Protein AF-A0A150NP92-F1 (afdb_monomer_lite)

Secondary structure (DSSP, 8-state):
-PPPHHHHHHHHHHHHHHHHHT----EEEEEEETTEEEEEETTEEEEEE-TTTS-HHHHHHHHHHHHHHTSPP-

Sequence (74 aa):
MIFEAEEVITLLTSVLKTSSASRTSLSSRHQFAPGATVLYKGDKMVLNLDRSRVPTECIEKIEAILKELEKPAP

Foldseek 3Di:
DDDDPVNVVVVVVVVVVVVVVVVPPQWDWDDPDVQWIWTGDPVDIDTGHDPVGDDPVVVVVVVVVVVVPVPPDD

Radius of gyration: 23.26 Å; chains: 1; bounding box: 35×21×70 Å

Organism: Streptococcus mitis (NCBI:txid28037)

Structure (mmCIF, N/CA/C/O backbone):
data_AF-A0A150NP92-F1
#
_entry.id   AF-A0A150NP92-F1
#
loop_
_atom_site.group_PDB
_atom_site.id
_atom_site.type_symbol
_atom_site.label_atom_id
_atom_site.label_alt_id
_atom_site.label_comp_id
_atom_site.label_asym_id
_atom_site.label_entity_id
_atom_site.label_seq_id
_atom_site.pdbx_PDB_ins_code
_atom_site.Cartn_x
_atom_site.Cartn_y
_atom_site.Cartn_z
_atom_site.occupancy
_atom_site.B_iso_or_equiv
_atom_site.auth_seq_id
_atom_site.auth_comp_id
_atom_site.auth_asym_id
_atom_site.auth_atom_id
_atom_site.pdbx_PDB_model_num
ATOM 1 N N . MET A 1 1 ? -12.903 -9.936 55.107 1.00 52.00 1 MET A N 1
ATOM 2 C CA . MET A 1 1 ? -11.720 -9.962 54.226 1.00 52.00 1 MET A CA 1
ATOM 3 C C . MET A 1 1 ? -11.515 -8.526 53.770 1.00 52.00 1 MET A C 1
ATOM 5 O O . MET A 1 1 ? -12.349 -8.026 53.029 1.00 52.00 1 MET A O 1
ATOM 9 N N . ILE A 1 2 ? -10.548 -7.821 54.355 1.00 62.84 2 ILE A N 1
ATOM 10 C CA . ILE A 1 2 ? -10.210 -6.439 53.989 1.00 62.84 2 ILE A CA 1
ATOM 11 C C . ILE A 1 2 ? -8.932 -6.574 53.169 1.00 62.84 2 ILE A C 1
ATOM 13 O O . ILE A 1 2 ? -7.960 -7.112 53.687 1.00 62.84 2 ILE A O 1
ATOM 17 N N . PHE A 1 3 ? -8.973 -6.206 51.891 1.00 56.44 3 PHE A N 1
ATOM 18 C CA . PHE A 1 3 ? -7.766 -6.170 51.069 1.00 56.44 3 P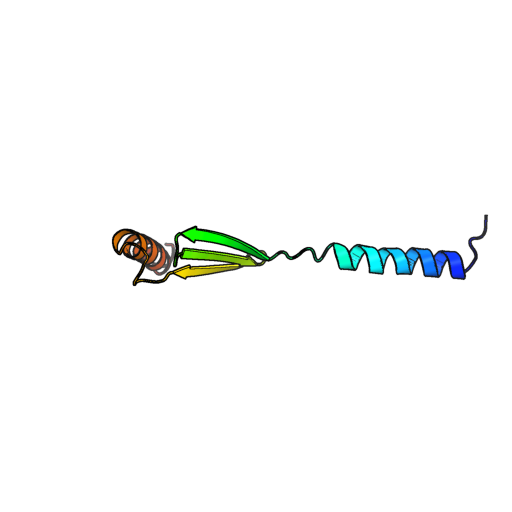HE A CA 1
ATOM 19 C C . PHE A 1 3 ? -6.890 -5.007 51.536 1.00 56.44 3 PHE A C 1
ATOM 21 O O . PHE A 1 3 ? -7.400 -3.903 51.754 1.00 56.44 3 PHE A O 1
ATOM 28 N N . GLU A 1 4 ? -5.593 -5.254 51.699 1.00 79.31 4 GLU A N 1
ATOM 29 C CA . GLU A 1 4 ? -4.617 -4.208 52.005 1.00 79.31 4 GLU A CA 1
ATOM 30 C C . GLU A 1 4 ? -4.526 -3.242 50.812 1.00 79.31 4 GLU A C 1
ATOM 32 O O . GLU A 1 4 ? -4.640 -3.645 49.650 1.00 79.31 4 GLU A O 1
ATOM 37 N N . ALA A 1 5 ? -4.329 -1.947 51.076 1.00 78.25 5 ALA A N 1
ATOM 38 C CA . ALA A 1 5 ? -4.334 -0.920 50.028 1.00 78.25 5 ALA A CA 1
ATOM 39 C C . ALA A 1 5 ? -3.308 -1.209 48.913 1.00 78.25 5 ALA A C 1
ATOM 41 O O . ALA A 1 5 ? -3.585 -0.981 47.735 1.00 78.25 5 ALA A O 1
ATOM 42 N N . GLU A 1 6 ? -2.165 -1.789 49.274 1.00 75.31 6 GLU A N 1
ATOM 43 C CA . GLU A 1 6 ? -1.107 -2.207 48.349 1.00 75.31 6 GLU A CA 1
ATOM 44 C C . GLU A 1 6 ? -1.549 -3.323 47.388 1.00 75.31 6 GLU A C 1
ATOM 46 O O . GLU A 1 6 ? -1.187 -3.316 46.207 1.00 75.31 6 GLU A O 1
ATOM 51 N N . GLU A 1 7 ? -2.392 -4.256 47.840 1.00 78.12 7 GLU A N 1
ATOM 52 C CA . GLU A 1 7 ? -2.933 -5.320 46.987 1.00 78.12 7 GLU A CA 1
ATOM 53 C C . GLU A 1 7 ? -3.916 -4.751 45.959 1.00 78.12 7 GLU A C 1
ATOM 55 O O . GLU A 1 7 ? -3.890 -5.134 44.787 1.00 78.12 7 GLU A O 1
ATOM 60 N N . VAL A 1 8 ? -4.732 -3.774 46.369 1.00 80.31 8 VAL A N 1
ATOM 61 C CA . VAL A 1 8 ? -5.676 -3.078 45.481 1.00 80.31 8 VAL A CA 1
ATOM 62 C C . VAL A 1 8 ? -4.929 -2.257 44.428 1.00 80.31 8 VAL A C 1
ATOM 64 O O . VAL A 1 8 ? -5.256 -2.330 43.240 1.00 80.31 8 VAL A O 1
ATOM 67 N N . ILE A 1 9 ? -3.894 -1.515 44.835 1.00 81.31 9 ILE A N 1
ATOM 68 C CA . ILE A 1 9 ? -3.047 -0.727 43.927 1.00 81.31 9 ILE A CA 1
ATOM 69 C C . ILE A 1 9 ? -2.341 -1.647 42.928 1.00 81.31 9 ILE A C 1
ATOM 71 O O . ILE A 1 9 ? -2.329 -1.364 41.726 1.00 81.31 9 ILE A O 1
ATOM 75 N N . THR A 1 10 ? -1.799 -2.773 43.394 1.00 81.25 10 THR A N 1
ATOM 76 C CA . THR A 1 10 ? -1.120 -3.755 42.541 1.00 81.25 10 THR A CA 1
ATOM 77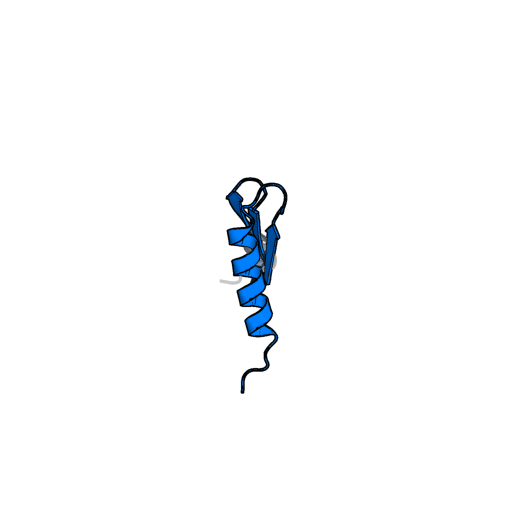 C C . THR A 1 10 ? -2.080 -4.366 41.525 1.00 81.25 10 THR A C 1
ATOM 79 O O . THR A 1 10 ? -1.748 -4.439 40.339 1.00 81.25 10 THR A O 1
ATOM 82 N N . LEU A 1 11 ? -3.293 -4.731 41.951 1.00 79.81 11 LEU A N 1
ATOM 83 C CA . LEU A 1 11 ? -4.322 -5.285 41.075 1.00 79.81 11 LEU A CA 1
ATOM 84 C C . LEU A 1 11 ? -4.740 -4.276 39.994 1.00 79.81 11 LEU A C 1
ATOM 86 O O . LEU A 1 11 ? -4.695 -4.600 38.807 1.00 79.81 11 LEU A O 1
ATOM 90 N N . LEU A 1 12 ? -5.061 -3.034 40.370 1.00 80.56 12 LEU A N 1
ATOM 91 C CA . LEU A 1 12 ? -5.453 -1.981 39.423 1.00 80.56 12 LEU A CA 1
ATOM 92 C C . LEU A 1 12 ? -4.317 -1.627 38.451 1.00 80.56 12 LEU A C 1
ATOM 94 O O . LEU A 1 12 ? -4.540 -1.467 37.249 1.00 80.56 12 LEU A O 1
ATOM 98 N N . THR A 1 13 ? -3.079 -1.577 38.944 1.00 79.69 13 THR A N 1
ATOM 99 C CA . THR A 1 13 ? -1.894 -1.318 38.114 1.00 79.69 13 THR A CA 1
ATOM 100 C C . THR A 1 13 ? -1.601 -2.484 37.167 1.00 79.69 13 THR A C 1
ATOM 102 O O . THR A 1 13 ? -1.144 -2.267 36.043 1.00 79.69 13 THR A O 1
ATOM 105 N N . SER A 1 14 ? -1.885 -3.725 37.576 1.00 73.62 14 SER A N 1
ATOM 106 C CA . SER A 1 14 ? -1.717 -4.904 36.721 1.00 73.62 14 SER A CA 1
ATOM 107 C C . SER A 1 14 ? -2.629 -4.853 35.491 1.00 73.62 14 SER A C 1
ATOM 109 O O . SER A 1 14 ? -2.158 -5.134 34.391 1.00 73.62 14 SER A O 1
ATOM 111 N N . VAL A 1 15 ? -3.866 -4.359 35.645 1.00 72.62 15 VAL A N 1
ATOM 112 C CA . VAL A 1 15 ? -4.830 -4.179 34.545 1.00 72.62 15 VAL A CA 1
ATOM 113 C C . VAL A 1 15 ? -4.326 -3.165 33.516 1.00 72.62 15 VAL A C 1
ATOM 115 O O . VAL A 1 15 ? -4.475 -3.381 32.314 1.00 72.62 15 VAL A O 1
ATOM 118 N N . LEU A 1 16 ? -3.660 -2.089 33.952 1.00 68.75 16 LEU A N 1
ATOM 119 C CA . LEU A 1 16 ? -3.035 -1.113 33.048 1.00 68.75 16 LEU A CA 1
ATOM 120 C C . LEU A 1 16 ? -1.828 -1.707 32.301 1.00 68.75 16 LEU A C 1
ATOM 122 O O . LEU A 1 16 ? -1.635 -1.432 31.114 1.00 68.75 16 LEU A O 1
ATOM 126 N N . LYS A 1 17 ? -1.038 -2.564 32.964 1.00 64.44 17 LYS A N 1
ATOM 127 C CA . LYS A 1 17 ? 0.100 -3.268 32.346 1.00 64.44 17 LYS A CA 1
ATOM 128 C C . LYS A 1 17 ? -0.360 -4.300 31.310 1.00 64.44 17 LYS A C 1
ATOM 130 O O . LYS A 1 17 ? 0.232 -4.375 30.236 1.00 64.44 17 LYS A O 1
ATOM 135 N N . THR A 1 18 ? -1.439 -5.036 31.575 1.00 55.91 18 THR A N 1
ATOM 136 C CA . THR A 1 18 ? -2.034 -5.982 30.614 1.00 55.91 18 THR A CA 1
ATOM 137 C C . THR A 1 18 ? -2.824 -5.282 29.507 1.00 55.91 18 THR A C 1
ATOM 139 O O . THR 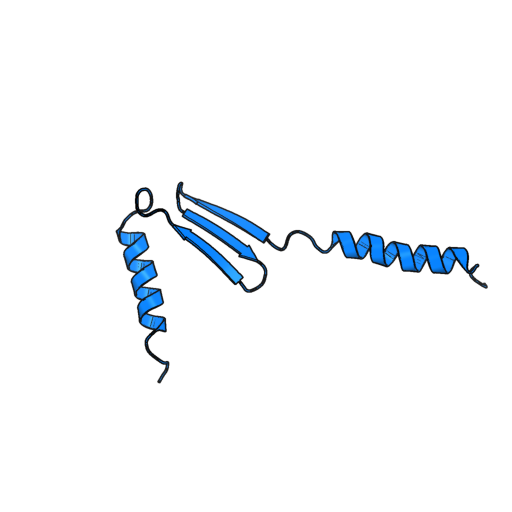A 1 18 ? -2.796 -5.732 28.365 1.00 55.91 18 THR A O 1
ATOM 142 N N . SER A 1 19 ? -3.463 -4.139 29.791 1.00 52.91 19 SER A N 1
ATOM 143 C CA . SER A 1 19 ? -4.159 -3.322 28.783 1.00 52.91 19 SER A CA 1
ATOM 144 C C . SER A 1 19 ? -3.197 -2.666 27.785 1.00 52.91 19 SER A C 1
ATOM 146 O O . SER A 1 19 ? -3.584 -2.394 26.651 1.00 52.91 19 SER A O 1
ATOM 148 N N . SER A 1 20 ? -1.937 -2.438 28.167 1.00 51.19 20 SER A N 1
ATOM 149 C CA . SER A 1 20 ? -0.900 -1.955 27.246 1.00 51.19 20 SER A CA 1
ATOM 150 C C . SER A 1 20 ? -0.526 -3.011 26.195 1.00 51.19 20 SER A C 1
ATOM 152 O O . SER A 1 20 ? -0.282 -2.677 25.036 1.00 51.19 20 SER A O 1
ATOM 154 N N . ALA A 1 21 ? -0.569 -4.297 26.563 1.00 49.88 21 ALA A N 1
ATOM 155 C CA . ALA A 1 21 ? -0.270 -5.404 25.655 1.00 49.88 21 ALA A CA 1
ATOM 156 C C . ALA A 1 21 ? -1.389 -5.670 24.627 1.00 49.88 21 ALA A C 1
ATOM 158 O O . ALA A 1 21 ? -1.118 -6.259 23.583 1.00 49.88 21 ALA A O 1
ATOM 159 N N . SER A 1 22 ? -2.620 -5.194 24.870 1.00 48.62 22 SER A N 1
ATOM 160 C CA . SER A 1 22 ? -3.727 -5.265 23.902 1.00 48.62 22 SER A CA 1
ATOM 161 C C . SER A 1 22 ? -3.791 -4.081 22.934 1.00 48.62 22 SER A C 1
ATOM 163 O O . SER A 1 22 ? -4.613 -4.093 22.020 1.00 48.62 22 SER A O 1
ATOM 165 N N . ARG A 1 23 ? -2.864 -3.112 23.010 1.00 49.78 23 ARG A N 1
ATOM 166 C CA . ARG A 1 23 ? -2.453 -2.369 21.804 1.00 49.78 23 ARG A CA 1
ATOM 167 C C . ARG A 1 23 ? -1.534 -3.252 20.961 1.00 49.78 23 ARG A C 1
ATOM 169 O O . ARG A 1 23 ? -0.471 -2.831 20.510 1.00 49.78 23 ARG A O 1
ATOM 176 N N . THR A 1 24 ? -1.954 -4.496 20.745 1.00 49.50 24 THR A N 1
ATOM 177 C CA . THR A 1 24 ? -1.455 -5.330 19.668 1.00 49.50 24 THR A CA 1
ATOM 178 C C . THR A 1 24 ? -1.539 -4.477 18.422 1.00 49.50 24 THR A C 1
ATOM 180 O O . THR A 1 24 ? -2.618 -3.989 18.094 1.00 49.50 24 THR A O 1
ATOM 183 N N . SER A 1 25 ? -0.393 -4.237 17.797 1.00 55.97 25 SER A N 1
ATOM 184 C CA . SER A 1 25 ? -0.246 -3.714 16.446 1.00 55.97 25 SER A CA 1
ATOM 185 C C . SER A 1 25 ? -1.496 -3.998 15.594 1.00 55.97 25 SER A C 1
ATOM 187 O O . SER A 1 25 ? -1.592 -5.033 14.941 1.00 55.97 25 SER A O 1
ATOM 189 N N . LEU A 1 26 ? -2.445 -3.054 15.547 1.00 55.75 26 LEU A N 1
ATOM 190 C CA . LEU A 1 26 ? -3.571 -3.091 14.603 1.00 55.75 26 LEU A CA 1
ATOM 191 C C . LEU A 1 26 ? -3.078 -2.815 13.175 1.00 55.75 26 LEU A C 1
ATOM 193 O O . LEU A 1 26 ? -3.874 -2.600 12.263 1.00 55.75 26 LEU A O 1
ATOM 197 N N . SER A 1 27 ? -1.753 -2.772 12.992 1.00 60.56 27 SER A N 1
ATOM 198 C CA . SER A 1 27 ? -1.116 -2.680 11.706 1.00 60.56 27 SER A CA 1
ATOM 199 C C . SER A 1 27 ? -0.817 -4.057 11.135 1.00 60.56 27 SER A C 1
ATOM 201 O O . SER A 1 27 ? 0.218 -4.645 11.443 1.00 60.56 27 SER A O 1
ATOM 203 N N . SER A 1 28 ? -1.711 -4.564 10.290 1.00 79.38 28 SER A N 1
ATOM 204 C CA . SER A 1 28 ? -1.432 -5.759 9.490 1.00 79.38 28 SER A CA 1
ATOM 205 C C . SER A 1 28 ? -0.806 -5.323 8.174 1.00 79.38 28 SER A C 1
ATOM 207 O O . SER A 1 28 ? -1.437 -4.614 7.388 1.00 79.38 28 SER A O 1
ATOM 209 N N . ARG A 1 29 ? 0.452 -5.711 7.946 1.00 86.19 29 ARG A N 1
ATOM 210 C CA . ARG A 1 29 ? 1.121 -5.516 6.658 1.00 86.19 29 ARG A CA 1
ATOM 211 C C . ARG A 1 29 ? 1.042 -6.805 5.857 1.00 86.19 29 ARG A C 1
ATOM 213 O O . ARG A 1 29 ? 1.444 -7.852 6.353 1.00 86.19 29 ARG A O 1
ATOM 220 N N . HIS A 1 30 ? 0.585 -6.708 4.617 1.00 89.50 30 HIS A N 1
ATOM 221 C CA . HIS A 1 30 ? 0.554 -7.830 3.692 1.00 89.50 30 HIS A CA 1
ATOM 222 C C . HIS A 1 30 ? 1.201 -7.439 2.363 1.00 89.50 30 HIS A C 1
ATOM 224 O O . HIS A 1 30 ? 1.008 -6.330 1.863 1.00 89.50 30 HIS A O 1
ATOM 230 N N . GLN A 1 31 ? 2.004 -8.343 1.810 1.00 91.81 31 GLN A N 1
ATOM 231 C CA . GLN A 1 31 ? 2.633 -8.184 0.507 1.00 91.81 31 GLN A CA 1
ATOM 232 C C . GLN A 1 31 ? 2.024 -9.208 -0.444 1.00 91.81 31 GLN A C 1
ATOM 234 O O . GLN A 1 31 ? 2.240 -10.403 -0.273 1.00 91.81 31 GLN A O 1
ATOM 239 N N . PHE A 1 32 ? 1.290 -8.726 -1.443 1.00 88.50 32 PHE A N 1
ATOM 240 C CA . PHE A 1 32 ? 0.679 -9.580 -2.463 1.00 88.50 32 PHE A CA 1
ATOM 241 C C . PHE A 1 32 ? 1.693 -9.962 -3.543 1.00 88.50 32 PHE A C 1
ATOM 243 O O . PHE A 1 32 ? 1.722 -11.095 -4.010 1.00 88.50 32 PHE A O 1
ATOM 250 N N . ALA A 1 33 ? 2.542 -9.005 -3.928 1.00 88.88 33 ALA A N 1
ATOM 251 C CA . ALA A 1 33 ? 3.601 -9.180 -4.914 1.00 88.88 33 ALA A CA 1
ATOM 252 C C . ALA A 1 33 ? 4.748 -8.184 -4.651 1.00 88.88 33 ALA A C 1
ATOM 254 O O . ALA A 1 33 ? 4.577 -7.208 -3.910 1.00 88.88 33 ALA A O 1
ATOM 255 N N . PRO A 1 34 ? 5.943 -8.378 -5.233 1.00 88.38 34 PRO A N 1
ATOM 256 C CA . PRO A 1 34 ? 6.987 -7.355 -5.240 1.00 88.38 34 PRO A CA 1
ATOM 257 C C . PRO A 1 34 ? 6.460 -6.038 -5.827 1.00 88.38 34 PRO A C 1
ATOM 259 O O . PRO A 1 34 ? 6.051 -5.987 -6.979 1.00 88.38 34 PRO A O 1
ATOM 262 N N . GLY A 1 35 ? 6.445 -4.973 -5.021 1.00 88.12 35 GLY A N 1
ATOM 263 C CA . GLY A 1 35 ? 5.868 -3.685 -5.424 1.00 88.12 35 GLY A CA 1
ATOM 264 C C . GLY A 1 35 ? 4.366 -3.524 -5.155 1.00 88.12 35 GLY A C 1
ATOM 265 O O . GLY A 1 35 ? 3.845 -2.448 -5.413 1.00 88.12 35 GLY A O 1
ATOM 266 N N . ALA A 1 36 ? 3.677 -4.525 -4.594 1.00 91.94 36 ALA A N 1
ATOM 267 C CA . ALA A 1 36 ? 2.279 -4.425 -4.166 1.00 91.94 36 ALA A CA 1
ATOM 268 C C . ALA A 1 36 ? 2.145 -4.803 -2.685 1.00 91.94 36 ALA A C 1
ATOM 270 O O . ALA A 1 36 ? 2.170 -5.981 -2.312 1.00 91.94 36 ALA A O 1
ATOM 271 N N . THR A 1 37 ? 2.009 -3.790 -1.829 1.00 92.50 37 THR A N 1
ATOM 272 C CA . THR A 1 37 ? 1.885 -3.979 -0.376 1.00 92.50 37 THR A CA 1
ATOM 273 C C . THR A 1 37 ? 0.706 -3.200 0.176 1.00 92.50 37 THR A C 1
ATOM 275 O O . THR A 1 37 ? 0.416 -2.096 -0.275 1.00 92.50 37 THR A O 1
ATOM 278 N N . VAL A 1 38 ? 0.048 -3.763 1.182 1.00 93.06 38 VAL A N 1
ATOM 279 C CA . VAL A 1 38 ? -1.026 -3.109 1.923 1.00 93.06 38 VAL A CA 1
ATOM 280 C C . VAL A 1 38 ? -0.670 -3.050 3.399 1.00 93.06 38 VAL A C 1
ATOM 282 O O . VAL A 1 38 ? -0.068 -3.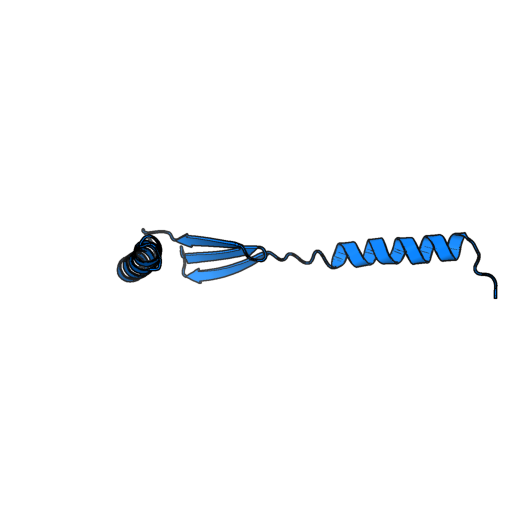969 3.961 1.00 93.06 38 VAL A O 1
ATOM 285 N N . LEU A 1 39 ? -1.035 -1.942 4.027 1.00 92.44 39 LEU A N 1
ATOM 286 C CA . LEU A 1 39 ? -0.935 -1.728 5.457 1.00 92.44 39 LEU A CA 1
ATOM 287 C C . LEU A 1 39 ? -2.312 -1.333 5.980 1.00 92.44 39 LEU A C 1
ATOM 289 O O . LEU A 1 39 ? -2.757 -0.204 5.778 1.00 92.44 39 LEU A O 1
ATOM 293 N N . TYR A 1 40 ? -2.967 -2.259 6.664 1.00 89.31 40 TYR A N 1
ATOM 294 C CA . TYR A 1 40 ? -4.198 -1.985 7.399 1.00 89.31 40 TYR A CA 1
ATOM 295 C C . TYR A 1 40 ? -3.845 -1.291 8.706 1.00 89.31 40 TYR A C 1
ATOM 297 O O . TYR A 1 40 ? -2.835 -1.635 9.299 1.00 89.31 40 TYR A O 1
ATOM 305 N N . LYS A 1 41 ? -4.620 -0.301 9.138 1.00 87.94 41 LYS A N 1
ATOM 306 C CA . LYS A 1 41 ? -4.485 0.435 10.402 1.00 87.94 41 LYS A CA 1
ATOM 307 C C . LYS A 1 41 ? -5.892 0.779 10.895 1.00 87.94 41 LYS A C 1
ATOM 309 O O . LYS A 1 41 ? -6.389 1.873 10.624 1.00 87.94 41 LYS A O 1
ATOM 314 N N . GLY A 1 42 ? -6.531 -0.159 11.595 1.00 84.31 42 GLY A N 1
ATOM 315 C CA . GLY A 1 42 ? -7.962 -0.048 11.913 1.00 84.31 42 GLY A CA 1
ATOM 316 C C . GLY A 1 42 ? -8.788 0.075 10.628 1.00 84.31 42 GLY A C 1
ATOM 317 O O . GLY A 1 42 ? -8.551 -0.679 9.688 1.00 84.31 42 GLY A O 1
ATOM 318 N N . ASP A 1 43 ? -9.662 1.082 10.549 1.00 85.75 43 ASP A N 1
ATOM 319 C CA . ASP A 1 43 ? -10.524 1.342 9.378 1.00 85.75 43 ASP A CA 1
ATOM 320 C C . ASP A 1 43 ? -9.798 1.986 8.185 1.00 85.75 43 ASP A C 1
ATOM 322 O O . ASP A 1 43 ? -10.401 2.283 7.154 1.00 85.75 43 ASP A O 1
ATOM 326 N N . LYS A 1 44 ? -8.494 2.250 8.313 1.00 87.75 44 LYS A N 1
ATOM 327 C CA . LYS A 1 44 ? -7.688 2.832 7.238 1.00 87.75 44 LYS A CA 1
ATOM 328 C C . LYS A 1 44 ? -6.831 1.758 6.598 1.00 87.75 44 LYS A C 1
ATOM 330 O O . LYS A 1 44 ? -6.158 1.002 7.293 1.00 87.75 44 LYS A O 1
ATOM 335 N N . MET A 1 45 ? -6.770 1.753 5.273 1.00 90.00 45 MET A N 1
ATOM 336 C CA . MET A 1 45 ? -5.781 0.975 4.533 1.00 90.00 45 MET A CA 1
A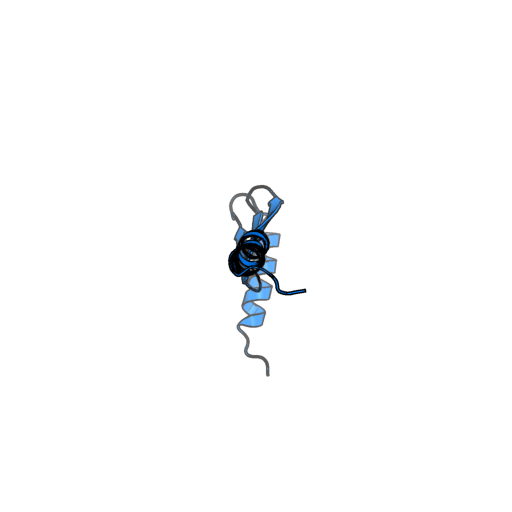TOM 337 C C . MET A 1 45 ? -4.873 1.901 3.728 1.00 90.00 45 MET A C 1
ATOM 339 O O . MET A 1 45 ? -5.333 2.871 3.130 1.00 90.00 45 MET A O 1
ATOM 343 N N . VAL A 1 46 ? -3.575 1.602 3.723 1.00 90.19 46 VAL A N 1
ATOM 344 C CA . VAL A 1 46 ? -2.584 2.247 2.856 1.00 90.19 46 VAL A CA 1
ATOM 345 C C . VAL A 1 46 ? -2.102 1.204 1.863 1.00 90.19 46 VAL A C 1
ATOM 347 O O . VAL A 1 46 ? -1.433 0.245 2.251 1.00 90.19 46 VAL A O 1
ATOM 350 N N . LEU A 1 47 ? -2.471 1.381 0.598 1.00 92.25 47 LEU A N 1
ATOM 351 C CA . LEU A 1 47 ? -2.057 0.519 -0.500 1.00 92.25 47 LEU A CA 1
ATOM 352 C C . LEU A 1 47 ? -0.891 1.184 -1.239 1.00 92.25 47 LEU A C 1
ATOM 354 O O . LEU A 1 47 ? -1.044 2.265 -1.798 1.00 92.25 47 LEU A O 1
ATOM 358 N N . ASN A 1 48 ? 0.270 0.535 -1.239 1.00 91.75 48 ASN A N 1
ATOM 359 C CA . ASN A 1 48 ? 1.447 0.973 -1.981 1.00 91.75 48 ASN A CA 1
ATOM 360 C C . ASN A 1 48 ? 1.601 0.095 -3.223 1.00 91.75 48 ASN A C 1
ATOM 362 O O . ASN A 1 48 ? 1.811 -1.118 -3.102 1.00 91.75 48 ASN A O 1
ATOM 366 N N . LEU A 1 49 ? 1.528 0.726 -4.392 1.00 91.94 49 LEU A N 1
ATOM 367 C CA . LEU A 1 49 ? 1.662 0.086 -5.696 1.00 91.94 49 LEU A CA 1
ATOM 368 C C . LEU A 1 49 ? 2.813 0.726 -6.468 1.00 91.94 49 LEU A C 1
ATOM 370 O O . LEU A 1 49 ? 2.843 1.936 -6.682 1.00 91.94 49 LEU A O 1
ATOM 374 N N . ASP A 1 50 ? 3.751 -0.100 -6.905 1.00 92.44 50 ASP A N 1
ATOM 375 C CA . ASP A 1 50 ? 4.864 0.294 -7.752 1.00 92.44 50 ASP A CA 1
ATOM 376 C C . ASP A 1 50 ? 4.539 -0.016 -9.215 1.00 92.44 50 ASP A C 1
ATOM 378 O O . ASP A 1 50 ? 4.563 -1.170 -9.646 1.00 92.44 50 ASP A O 1
ATOM 382 N N . ARG A 1 51 ? 4.275 1.034 -9.994 1.00 89.25 51 ARG A N 1
ATOM 383 C CA . ARG A 1 51 ? 3.922 0.942 -11.418 1.00 89.25 51 ARG A CA 1
ATOM 384 C C . ARG A 1 51 ? 5.006 0.317 -12.303 1.00 89.25 51 ARG A C 1
ATOM 386 O O . ARG A 1 51 ? 4.702 -0.057 -13.428 1.00 89.25 51 ARG A O 1
ATOM 393 N N . SER A 1 52 ? 6.252 0.229 -11.835 1.00 90.31 52 SER A N 1
ATOM 394 C CA . SER A 1 52 ? 7.337 -0.414 -12.590 1.00 90.31 52 SER A CA 1
ATOM 395 C C . SER A 1 52 ? 7.331 -1.941 -12.473 1.00 90.31 52 SER A C 1
ATOM 397 O O . SER A 1 52 ? 7.905 -2.625 -13.316 1.00 90.31 52 SER A O 1
ATOM 399 N N . ARG A 1 53 ? 6.695 -2.475 -11.422 1.00 86.69 53 ARG A N 1
ATOM 400 C CA . ARG A 1 53 ? 6.716 -3.905 -11.072 1.00 86.69 53 ARG A CA 1
ATOM 401 C C . ARG A 1 53 ? 5.336 -4.551 -11.063 1.00 86.69 53 ARG A C 1
ATOM 403 O O . ARG A 1 53 ? 5.232 -5.763 -11.223 1.00 86.69 53 ARG A O 1
ATOM 410 N N . VAL A 1 54 ? 4.286 -3.758 -10.876 1.00 89.81 54 VAL A N 1
ATOM 411 C CA . VAL A 1 54 ? 2.896 -4.211 -10.920 1.00 89.81 54 VAL A CA 1
ATOM 412 C C . VAL A 1 54 ? 2.381 -4.125 -12.363 1.00 89.81 54 VAL A C 1
ATOM 414 O O . VAL A 1 54 ? 2.623 -3.112 -13.021 1.00 89.81 54 VAL A O 1
ATOM 417 N N . PRO A 1 55 ? 1.657 -5.142 -12.866 1.00 92.12 55 PRO A N 1
ATOM 418 C CA . PRO A 1 55 ? 1.070 -5.105 -14.202 1.00 92.12 55 PRO A CA 1
ATOM 419 C C . PRO A 1 55 ? 0.167 -3.886 -14.412 1.00 92.12 55 PRO A C 1
ATOM 421 O O . PRO A 1 55 ? -0.655 -3.559 -13.554 1.00 92.12 55 PRO A O 1
ATOM 424 N N . THR A 1 56 ? 0.275 -3.248 -15.578 1.00 90.56 56 THR A N 1
ATOM 425 C CA . THR A 1 56 ? -0.517 -2.057 -15.930 1.00 90.56 56 THR A CA 1
ATOM 426 C C . THR A 1 56 ? -2.019 -2.331 -15.874 1.00 90.56 56 THR A C 1
ATOM 428 O O . THR A 1 56 ? -2.759 -1.519 -15.333 1.00 90.56 56 THR A O 1
ATOM 431 N N . GLU A 1 57 ? -2.447 -3.523 -16.299 1.00 92.00 57 GLU A N 1
ATOM 432 C CA . GLU A 1 57 ? -3.846 -3.963 -16.218 1.00 92.00 57 GLU A CA 1
ATOM 433 C C . GLU A 1 57 ? -4.395 -3.912 -14.778 1.00 92.00 57 GLU A C 1
ATOM 435 O O . GLU A 1 57 ? -5.540 -3.525 -14.550 1.00 92.00 57 GLU A O 1
ATOM 440 N N . CYS A 1 58 ? -3.582 -4.277 -13.779 1.00 90.12 58 CYS A N 1
ATOM 441 C CA . CYS A 1 58 ? -3.985 -4.213 -12.374 1.00 90.12 58 CYS A CA 1
ATOM 442 C C . CYS A 1 58 ? -4.143 -2.764 -11.898 1.00 90.12 58 CYS A C 1
ATOM 444 O O . CYS A 1 58 ? -5.076 -2.470 -11.154 1.00 90.12 58 CYS A O 1
ATOM 446 N N . ILE A 1 59 ? -3.245 -1.870 -12.318 1.00 91.19 59 ILE A N 1
ATOM 447 C CA . ILE A 1 59 ? -3.297 -0.447 -11.960 1.00 91.19 59 ILE A CA 1
ATOM 448 C C . ILE A 1 59 ? -4.536 0.211 -12.572 1.00 91.19 59 ILE A C 1
ATOM 450 O O . ILE A 1 59 ? -5.290 0.860 -11.852 1.00 91.19 59 ILE A O 1
ATOM 454 N N . GLU A 1 60 ? -4.799 -0.030 -13.857 1.00 93.56 60 GLU A N 1
ATOM 455 C CA . GLU A 1 60 ? -5.957 0.523 -14.569 1.00 93.56 60 GLU A CA 1
ATOM 456 C C . GLU A 1 60 ? -7.285 0.094 -13.936 1.00 93.56 60 GLU A C 1
ATOM 458 O O . GLU A 1 60 ? -8.186 0.914 -13.769 1.00 93.56 60 GLU A O 1
ATOM 463 N N . LYS A 1 61 ? -7.403 -1.172 -13.511 1.00 93.62 61 LYS A N 1
ATOM 464 C CA . LYS A 1 61 ? -8.594 -1.659 -12.793 1.00 93.62 61 LYS A CA 1
ATOM 465 C C . LYS A 1 61 ? -8.813 -0.927 -11.470 1.00 93.62 61 LYS A C 1
ATOM 467 O O . LYS A 1 61 ? -9.948 -0.599 -11.136 1.00 93.62 61 LYS A O 1
ATOM 472 N N . ILE A 1 62 ? -7.745 -0.664 -10.717 1.00 92.25 62 ILE A N 1
ATOM 473 C CA . ILE A 1 62 ? -7.833 0.056 -9.439 1.00 92.25 62 ILE A CA 1
ATOM 474 C C . ILE A 1 62 ? -8.215 1.519 -9.679 1.00 92.25 62 ILE A C 1
ATOM 476 O O . ILE A 1 62 ? -9.095 2.040 -8.998 1.00 92.25 62 ILE A O 1
ATOM 480 N N . GLU A 1 63 ? -7.608 2.170 -10.671 1.00 91.88 63 GLU A N 1
ATOM 481 C CA . GLU A 1 63 ? -7.954 3.539 -11.059 1.00 91.88 63 GLU A CA 1
ATOM 482 C C . GLU A 1 63 ? -9.406 3.652 -11.539 1.00 91.88 63 GLU A C 1
ATOM 484 O O . GLU A 1 63 ? -10.086 4.614 -11.187 1.00 91.88 63 GLU A O 1
ATOM 489 N N . ALA A 1 64 ? -9.916 2.660 -12.275 1.00 94.06 64 ALA A N 1
ATOM 490 C CA . ALA A 1 64 ? -11.313 2.622 -12.699 1.00 94.06 64 ALA A CA 1
ATOM 491 C C . ALA A 1 64 ? -12.276 2.598 -11.501 1.00 94.06 64 ALA A C 1
AT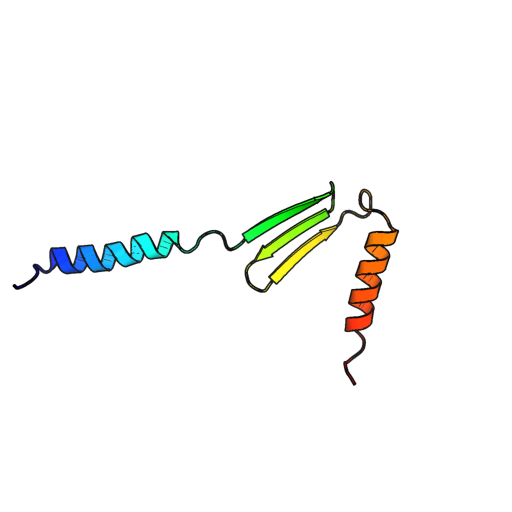OM 493 O O . ALA A 1 64 ? -13.207 3.400 -11.464 1.00 94.06 64 ALA A O 1
ATOM 494 N N . ILE A 1 65 ? -12.010 1.758 -10.491 1.00 92.50 65 ILE A N 1
ATOM 495 C CA . ILE A 1 65 ? -12.810 1.700 -9.254 1.00 92.50 65 ILE A CA 1
ATOM 496 C C . ILE A 1 65 ? -12.769 3.045 -8.515 1.00 92.50 65 ILE A C 1
ATOM 498 O O . ILE A 1 65 ? -13.804 3.552 -8.085 1.00 92.50 65 ILE A O 1
ATOM 502 N N . LEU A 1 66 ? -11.583 3.651 -8.379 1.00 90.25 66 LEU A N 1
ATOM 503 C CA . LEU A 1 66 ? -11.442 4.955 -7.724 1.00 90.25 66 LEU A CA 1
ATOM 504 C C . LEU A 1 66 ? -12.208 6.052 -8.475 1.00 90.25 66 LEU A C 1
ATOM 506 O O . LEU A 1 66 ? -12.861 6.882 -7.849 1.00 90.25 66 LEU A O 1
ATOM 510 N N . LYS A 1 67 ? -12.192 6.013 -9.809 1.00 92.50 67 LYS A N 1
ATOM 511 C CA . LYS A 1 67 ? -12.915 6.956 -10.669 1.00 92.50 67 LYS A CA 1
ATOM 512 C C . LYS A 1 67 ? -14.432 6.760 -10.632 1.00 92.50 67 LYS A C 1
ATOM 514 O O . LYS A 1 67 ? -15.182 7.716 -10.812 1.00 92.50 67 LYS A O 1
ATOM 519 N N . GLU A 1 68 ? -14.909 5.538 -10.417 1.00 93.00 68 GLU A N 1
ATOM 520 C CA . GLU A 1 68 ? -16.334 5.278 -10.192 1.00 93.00 68 GLU A CA 1
ATOM 521 C C . GLU A 1 68 ? -16.820 5.892 -8.878 1.00 93.00 68 GLU A C 1
ATOM 523 O O . GLU A 1 68 ? -17.909 6.457 -8.857 1.00 93.00 68 GLU A O 1
ATOM 528 N N . LEU A 1 69 ? -15.999 5.860 -7.823 1.00 88.56 69 LEU A N 1
ATOM 529 C CA . LEU A 1 69 ? -16.320 6.481 -6.534 1.00 88.56 69 LEU A CA 1
ATOM 530 C C . LEU A 1 69 ? -16.336 8.016 -6.574 1.00 88.56 69 LEU A C 1
ATOM 532 O O . LEU A 1 69 ? -16.999 8.634 -5.745 1.00 88.56 69 LEU A O 1
ATOM 536 N N . GLU A 1 70 ? -15.628 8.643 -7.518 1.00 86.38 70 GLU A N 1
ATOM 537 C CA . GLU A 1 70 ? -15.704 10.097 -7.726 1.00 86.38 70 GLU A CA 1
ATOM 538 C C . GLU A 1 70 ? -17.071 10.542 -8.252 1.00 86.38 70 GLU A C 1
ATOM 540 O O . GLU A 1 70 ? -17.453 11.701 -8.073 1.00 86.38 70 GLU A O 1
ATOM 545 N N . LYS A 1 71 ? -17.822 9.645 -8.905 1.00 79.50 71 LYS A N 1
ATOM 546 C CA . LYS A 1 71 ? -19.188 9.960 -9.311 1.00 79.50 71 LYS A CA 1
ATOM 547 C C . LYS A 1 71 ? -20.040 9.993 -8.040 1.00 79.50 71 LYS A C 1
ATOM 549 O O . LYS A 1 71 ? -20.135 8.966 -7.367 1.00 79.50 71 LYS A O 1
ATOM 554 N N . PRO A 1 72 ? -20.651 11.139 -7.690 1.00 66.38 72 PRO A N 1
ATOM 555 C CA . PRO A 1 72 ? -21.519 11.202 -6.528 1.00 66.38 72 PRO A CA 1
ATOM 556 C C . PRO A 1 72 ? -22.617 10.152 -6.691 1.00 66.38 72 PRO A C 1
ATOM 558 O O . PRO A 1 72 ? -23.209 10.034 -7.769 1.00 66.38 72 PRO A O 1
ATOM 561 N N . ALA A 1 73 ? -22.842 9.368 -5.635 1.00 63.53 73 ALA A N 1
ATOM 562 C CA . ALA A 1 73 ? -23.999 8.491 -5.569 1.00 63.53 73 ALA A CA 1
ATOM 563 C C . ALA A 1 73 ? -25.261 9.325 -5.887 1.00 63.53 73 ALA A C 1
ATOM 565 O O . ALA A 1 73 ? -25.347 10.456 -5.393 1.00 63.53 73 ALA A O 1
ATOM 566 N N . PRO A 1 74 ? -26.168 8.830 -6.749 1.00 59.19 74 PRO A N 1
ATOM 567 C CA . PRO A 1 74 ? -27.400 9.537 -7.090 1.00 59.19 74 PRO A CA 1
ATOM 568 C C . PRO A 1 74 ? -28.297 9.773 -5.871 1.00 59.19 74 PRO A C 1
ATOM 570 O O . PRO A 1 74 ? -28.245 8.955 -4.921 1.00 59.19 74 PRO A O 1
#

pLDDT: mean 79.98, std 14.33, range [48.62, 94.06]